Protein AF-A0A521PST1-F1 (afdb_monomer)

Radius of gyration: 23.6 Å; Cα contacts (8 Å, |Δi|>4): 142; chains: 1; bounding box: 39×44×84 Å

pLDDT: mean 87.24, std 13.43, range [45.97, 98.31]

Foldseek 3Di:
DKKKAWWFDCVDVVDRDTDIDIDDCPDVPDDDDPQQAAEAEWDPPDPDTDDVVVRPQHKYWYQDPVRDIDIDHDHTGGPDIDDDDDDDPPPPPPPDDDDDDD

Nearest PDB structures (foldseek):
  8ckb-assembly1_K001  TM=5.714E-01  e=1.982E+00  Bacteroides phage crAss001
  3p1z-assembly2_G  TM=4.759E-01  e=2.541E+00  Aeropyrum pernix
  6z9u-assembly1_A  TM=3.683E-01  e=1.546E+00  Homo sapiens
  8k3g-assembly1_A  TM=5.720E-01  e=4.177E+00  Rasamsonia emersonii CBS 393.64

Secondary structure (DSSP, 8-state):
-EEEEEE--TT-TT----EEEEEETTSTT----TTTT-EEEE-TT-SSPPPGGGGTTSEEEEE-TTS-EEEE--SS-EEEEEE--PPPP--------PPPP-

Sequence (102 aa):
MPRTGLRRYDDNVADPRPRPFRDDVHAPGYAETWVEGAVVLHNPNAVRPLDPELLVGATHEFLQPDGTIMSLLPNNPPYASQTIIWLAEDGSNPSAATPPQE

Solvent-accessible surface area (backbone atoms only — not comparable to full-atom values): 6649 Å² total; per-residue (Å²): 83,52,33,38,39,32,21,42,33,71,88,38,84,95,57,50,62,65,40,79,48,76,47,51,70,73,44,91,88,57,82,83,59,96,34,66,55,38,75,45,79,53,60,89,82,44,93,71,69,81,64,66,81,80,49,72,56,28,30,38,38,35,70,42,97,88,72,48,77,50,73,50,72,43,91,54,42,53,75,43,77,51,71,61,84,82,79,78,80,78,79,78,70,93,78,84,80,85,79,84,91,130

Mean predicted aligned error: 8.41 Å

Structure (mmCIF, N/CA/C/O backbone):
data_AF-A0A521PST1-F1
#
_entry.id   AF-A0A521PST1-F1
#
loop_
_atom_site.group_PDB
_atom_site.id
_atom_site.type_symbol
_atom_site.label_atom_id
_atom_site.label_alt_id
_atom_site.label_comp_id
_atom_site.label_asym_id
_atom_site.label_entity_id
_atom_site.label_seq_id
_atom_site.pdbx_PDB_ins_code
_atom_site.Cartn_x
_atom_site.Cartn_y
_atom_site.Cartn_z
_atom_site.occupancy
_atom_site.B_iso_or_equiv
_atom_site.auth_seq_id
_atom_site.auth_comp_id
_atom_site.auth_asym_id
_atom_site.auth_atom_id
_atom_site.pdbx_PDB_model_num
ATOM 1 N N . MET A 1 1 ? 9.966 4.095 -19.216 1.00 88.94 1 MET A N 1
ATOM 2 C CA . MET A 1 1 ? 9.399 4.979 -18.181 1.00 88.94 1 MET A CA 1
ATOM 3 C C . MET A 1 1 ? 9.774 4.417 -16.828 1.00 88.94 1 MET A C 1
ATOM 5 O O . MET A 1 1 ? 9.314 3.325 -16.519 1.00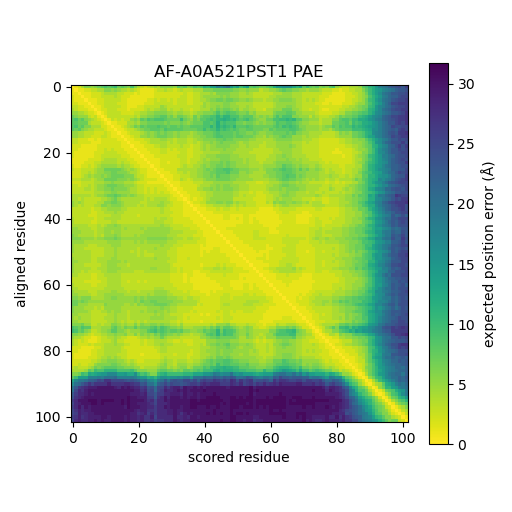 88.94 1 MET A O 1
ATOM 9 N N . PRO A 1 2 ? 10.645 5.090 -16.067 1.00 93.38 2 PRO A N 1
ATOM 10 C CA . PRO A 1 2 ? 10.991 4.636 -14.733 1.00 93.38 2 PRO A CA 1
ATOM 11 C C . PRO A 1 2 ? 9.910 5.022 -13.725 1.00 93.38 2 PRO A C 1
ATOM 13 O O . PRO A 1 2 ? 9.511 6.186 -13.653 1.00 93.38 2 PRO A O 1
ATOM 16 N N . ARG A 1 3 ? 9.497 4.045 -12.924 1.00 94.19 3 ARG A N 1
ATOM 17 C CA . ARG A 1 3 ? 8.809 4.245 -11.652 1.00 94.19 3 ARG A CA 1
ATOM 18 C C . ARG A 1 3 ? 9.834 4.066 -10.545 1.00 94.19 3 ARG A C 1
ATOM 20 O O . ARG A 1 3 ? 10.525 3.055 -10.503 1.00 94.19 3 ARG A O 1
ATOM 27 N N . THR A 1 4 ? 9.969 5.043 -9.665 1.00 95.75 4 THR A N 1
ATOM 28 C CA . THR A 1 4 ? 10.937 5.016 -8.561 1.00 95.75 4 THR A CA 1
ATOM 29 C C . THR A 1 4 ? 10.272 5.385 -7.253 1.00 95.75 4 THR A C 1
ATOM 31 O O . THR A 1 4 ? 9.268 6.095 -7.252 1.00 95.75 4 THR A O 1
ATOM 34 N N . GLY A 1 5 ? 10.835 4.953 -6.132 1.00 95.50 5 GLY A N 1
ATOM 35 C CA . GLY A 1 5 ? 10.318 5.348 -4.829 1.00 95.50 5 GLY A CA 1
ATOM 36 C C . GLY A 1 5 ? 10.896 4.537 -3.685 1.00 95.50 5 GLY A C 1
ATOM 37 O O . GLY A 1 5 ? 12.003 4.016 -3.794 1.00 95.50 5 GLY A O 1
ATOM 38 N N . LEU A 1 6 ? 10.129 4.423 -2.603 1.00 95.00 6 LEU A N 1
ATOM 39 C CA . LEU A 1 6 ? 10.450 3.610 -1.433 1.00 95.00 6 LEU A CA 1
ATOM 40 C C . LEU A 1 6 ? 9.402 2.506 -1.285 1.00 95.00 6 LEU A C 1
ATOM 42 O O . LEU A 1 6 ? 8.209 2.783 -1.388 1.00 95.00 6 LEU A O 1
ATOM 46 N N . ARG A 1 7 ? 9.830 1.275 -1.012 1.00 92.38 7 ARG A N 1
ATOM 47 C CA . ARG A 1 7 ? 8.969 0.149 -0.624 1.00 92.38 7 ARG A CA 1
ATOM 48 C C . ARG A 1 7 ? 9.191 -0.206 0.831 1.00 92.38 7 ARG A C 1
ATOM 50 O O . ARG A 1 7 ? 10.310 -0.086 1.331 1.00 92.38 7 ARG A O 1
ATOM 57 N N . ARG A 1 8 ? 8.125 -0.648 1.492 1.00 89.31 8 ARG A N 1
ATOM 58 C CA . ARG A 1 8 ? 8.228 -1.261 2.814 1.00 89.31 8 ARG A CA 1
ATOM 59 C C . ARG A 1 8 ? 9.075 -2.529 2.736 1.00 89.31 8 ARG A C 1
ATOM 61 O O . ARG A 1 8 ? 9.164 -3.153 1.679 1.00 89.31 8 ARG A O 1
ATOM 68 N N . TYR A 1 9 ? 9.719 -2.846 3.850 1.00 87.19 9 TYR A N 1
ATOM 69 C CA . TYR A 1 9 ? 10.592 -4.009 3.992 1.00 87.19 9 TYR A CA 1
ATOM 70 C C . TYR A 1 9 ? 10.476 -4.562 5.417 1.00 87.19 9 TYR A C 1
ATOM 72 O O . TYR A 1 9 ? 11.459 -4.738 6.133 1.00 87.19 9 TYR A O 1
ATOM 80 N N . ASP A 1 10 ? 9.229 -4.735 5.855 1.00 81.75 10 ASP A N 1
ATOM 81 C CA . ASP A 1 10 ? 8.878 -5.077 7.238 1.00 81.75 10 ASP A CA 1
ATOM 82 C C . ASP A 1 10 ? 9.085 -6.576 7.545 1.00 81.75 10 ASP A C 1
ATOM 84 O O . ASP A 1 10 ? 8.978 -7.003 8.693 1.00 81.75 10 ASP A O 1
ATOM 88 N N . ASP A 1 11 ? 9.414 -7.381 6.529 1.00 81.44 11 ASP A N 1
ATOM 89 C CA . ASP A 1 11 ? 9.746 -8.804 6.651 1.00 81.44 11 ASP A CA 1
ATOM 90 C C . ASP A 1 11 ? 11.088 -9.045 7.369 1.00 81.44 11 ASP A C 1
ATOM 92 O O . ASP A 1 11 ? 11.296 -10.102 7.972 1.00 81.44 11 ASP A O 1
ATOM 96 N N . ASN A 1 12 ? 11.992 -8.059 7.365 1.00 83.62 12 ASN A N 1
ATOM 97 C CA . ASN A 1 12 ? 13.251 -8.108 8.097 1.00 83.62 12 ASN A CA 1
ATOM 98 C C . ASN A 1 12 ? 13.169 -7.341 9.421 1.00 83.62 12 ASN A C 1
ATOM 100 O O . ASN A 1 12 ? 13.472 -6.152 9.495 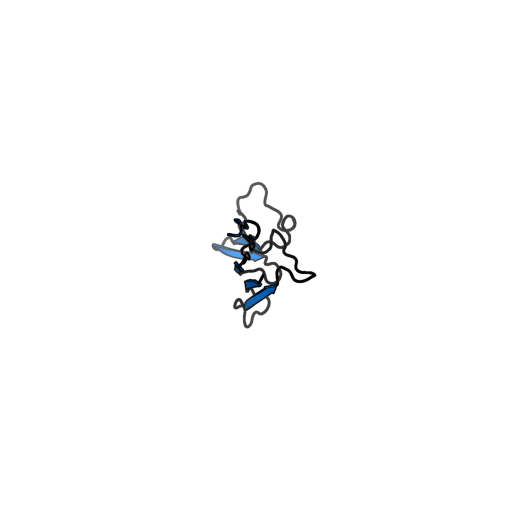1.00 83.62 12 ASN A O 1
ATOM 104 N N . VAL A 1 13 ? 12.877 -8.064 10.503 1.00 84.44 13 VAL A N 1
ATOM 105 C CA . VAL A 1 13 ? 12.787 -7.504 11.864 1.00 84.44 13 VAL A CA 1
ATOM 106 C C . VAL A 1 13 ? 14.073 -6.789 12.311 1.00 84.44 13 VAL A C 1
ATOM 108 O O . VAL A 1 13 ? 14.008 -5.840 13.089 1.00 84.44 13 VAL A O 1
ATOM 111 N N . ALA A 1 14 ? 15.248 -7.207 11.826 1.00 91.81 14 ALA A N 1
ATOM 112 C CA . ALA A 1 14 ? 16.519 -6.573 12.186 1.00 91.81 14 ALA A CA 1
ATOM 113 C C . ALA A 1 14 ? 16.764 -5.247 11.443 1.00 91.81 14 ALA A C 1
ATOM 115 O O . ALA A 1 14 ? 17.538 -4.415 11.916 1.00 91.81 14 ALA A O 1
ATOM 116 N N . ASP A 1 15 ? 16.130 -5.055 10.285 1.00 89.81 15 ASP A N 1
ATOM 117 C CA . ASP A 1 15 ? 16.224 -3.831 9.492 1.00 89.81 15 ASP A CA 1
ATOM 118 C C . ASP A 1 15 ? 14.919 -3.580 8.711 1.00 89.81 15 ASP A C 1
ATOM 120 O O . ASP A 1 15 ? 14.857 -3.878 7.512 1.00 89.81 15 ASP A O 1
ATOM 124 N N . PRO A 1 16 ? 13.889 -3.019 9.374 1.00 87.69 16 PRO A N 1
ATOM 125 C CA . PRO A 1 16 ? 12.574 -2.783 8.776 1.00 87.69 16 PRO A CA 1
ATOM 126 C C . PRO A 1 16 ? 12.520 -1.494 7.941 1.00 87.69 16 PRO A C 1
ATOM 128 O O . PRO A 1 16 ? 11.451 -1.012 7.568 1.00 87.69 16 PRO A O 1
ATOM 131 N N . ARG A 1 17 ? 13.665 -0.842 7.696 1.00 91.81 17 ARG A N 1
ATOM 132 C CA . ARG A 1 17 ? 13.678 0.451 7.008 1.00 91.81 17 ARG A CA 1
ATOM 133 C C . ARG A 1 17 ? 13.219 0.285 5.554 1.00 91.81 17 ARG A C 1
ATOM 135 O O . ARG A 1 17 ? 13.659 -0.651 4.880 1.00 91.81 17 ARG A O 1
ATOM 142 N N . PRO A 1 18 ? 12.412 1.226 5.026 1.00 92.75 18 PRO A N 1
ATOM 143 C CA . PRO A 1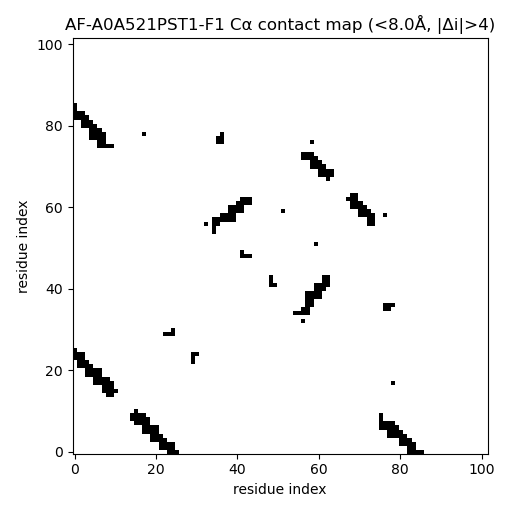 18 ? 12.024 1.211 3.624 1.00 92.75 18 PRO A CA 1
ATOM 144 C C . PRO A 1 18 ? 13.232 1.211 2.685 1.00 92.75 18 PRO A C 1
ATOM 146 O O . PRO A 1 18 ? 14.246 1.862 2.954 1.00 92.75 18 PRO A O 1
ATOM 149 N N . ARG A 1 19 ? 13.104 0.522 1.549 1.00 94.44 19 ARG A N 1
ATOM 150 C CA . ARG A 1 19 ? 14.169 0.395 0.547 1.00 94.44 19 ARG A CA 1
ATOM 151 C C . ARG A 1 19 ? 13.820 1.135 -0.736 1.00 94.44 19 ARG A C 1
ATOM 153 O O . ARG A 1 19 ? 12.658 1.105 -1.148 1.00 94.44 19 ARG A O 1
ATOM 160 N N . PRO A 1 20 ? 14.801 1.774 -1.395 1.00 95.69 20 PRO A N 1
ATOM 161 C CA . PRO A 1 20 ? 14.574 2.345 -2.708 1.00 95.69 20 PRO A CA 1
ATOM 162 C C . PRO A 1 20 ? 14.227 1.243 -3.711 1.00 95.69 20 PRO A C 1
ATOM 164 O O . PRO A 1 20 ? 14.808 0.159 -3.678 1.00 95.69 20 PRO A O 1
ATOM 167 N N . PHE A 1 21 ? 13.307 1.541 -4.622 1.00 93.88 21 PHE A N 1
ATOM 168 C CA . PHE A 1 21 ? 13.006 0.682 -5.761 1.00 93.88 21 PHE A CA 1
ATOM 169 C C . PHE A 1 21 ? 13.010 1.479 -7.062 1.00 93.88 21 PHE A C 1
ATOM 171 O O . PHE A 1 21 ? 12.823 2.703 -7.075 1.00 93.88 21 PHE A O 1
ATOM 178 N N . ARG A 1 22 ? 13.221 0.755 -8.159 1.00 94.56 22 ARG A N 1
ATOM 179 C CA . ARG A 1 22 ? 13.095 1.249 -9.523 1.00 94.56 22 ARG A CA 1
ATOM 180 C C . ARG A 1 22 ? 12.529 0.132 -10.385 1.00 94.56 22 ARG A C 1
ATOM 182 O O . ARG A 1 22 ? 13.181 -0.896 -10.521 1.00 94.56 22 ARG A O 1
ATOM 189 N N . ASP A 1 23 ? 11.394 0.397 -11.012 1.00 93.00 23 ASP A N 1
ATOM 190 C CA . ASP A 1 23 ? 10.795 -0.483 -12.005 1.00 93.00 23 ASP A CA 1
ATOM 191 C C . ASP A 1 23 ? 10.705 0.226 -13.360 1.00 93.00 23 ASP A C 1
ATOM 193 O O . ASP A 1 23 ? 10.482 1.439 -13.439 1.00 93.00 23 ASP A O 1
ATOM 197 N N . ASP A 1 24 ? 10.862 -0.533 -14.442 1.00 93.38 24 ASP A N 1
ATOM 198 C CA . ASP A 1 24 ? 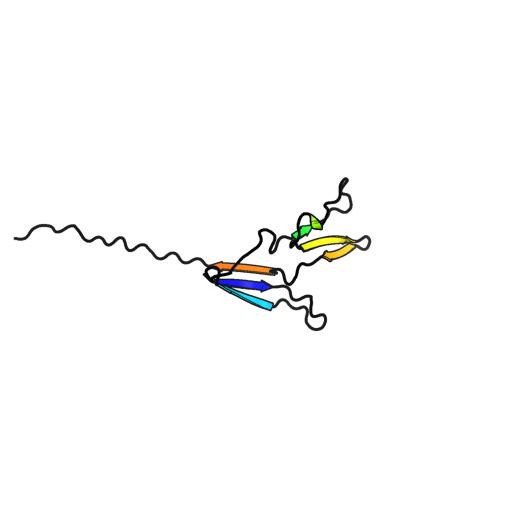10.655 -0.037 -15.799 1.00 93.38 24 ASP A CA 1
ATOM 199 C C . ASP A 1 24 ? 9.225 -0.359 -16.250 1.00 93.38 24 ASP A C 1
ATOM 201 O O . ASP A 1 24 ? 8.914 -1.480 -16.640 1.00 93.38 24 ASP A O 1
ATOM 205 N N . VAL A 1 25 ? 8.358 0.655 -16.259 1.00 92.44 25 VAL A N 1
ATOM 206 C CA . VAL A 1 25 ? 6.904 0.533 -16.505 1.00 92.44 25 VAL A CA 1
ATOM 207 C C . VAL A 1 25 ? 6.559 -0.049 -17.885 1.00 92.44 25 VAL A C 1
ATOM 209 O O . VAL A 1 25 ? 5.470 -0.568 -18.097 1.00 92.44 25 VAL A O 1
ATOM 212 N N . HIS A 1 26 ? 7.479 0.032 -18.850 1.00 90.62 26 HIS A N 1
ATOM 213 C CA . HIS A 1 26 ? 7.292 -0.534 -20.195 1.00 90.62 26 HIS A CA 1
ATOM 214 C C . HIS A 1 26 ? 7.938 -1.905 -20.384 1.00 90.62 26 HIS A C 1
ATOM 216 O O . HIS A 1 26 ? 7.870 -2.454 -21.485 1.00 90.62 26 HIS A O 1
ATOM 222 N N . ALA A 1 27 ? 8.646 -2.419 -19.378 1.00 93.50 27 ALA A N 1
ATOM 223 C CA . ALA A 1 27 ? 9.313 -3.699 -19.514 1.00 93.50 27 ALA A CA 1
ATOM 224 C C . ALA A 1 27 ? 8.269 -4.808 -19.742 1.00 93.50 27 ALA A C 1
ATOM 226 O O . ALA A 1 27 ? 7.212 -4.799 -19.103 1.00 93.50 27 ALA A O 1
ATOM 227 N N . PRO A 1 28 ? 8.545 -5.782 -20.627 1.00 95.31 28 PRO A N 1
ATOM 228 C CA . PRO A 1 28 ? 7.697 -6.957 -20.756 1.00 95.31 28 PRO A CA 1
ATOM 229 C C . PRO A 1 28 ? 7.516 -7.643 -19.396 1.00 95.31 28 PRO A C 1
ATOM 231 O O . PRO A 1 28 ? 8.496 -7.953 -18.722 1.00 95.31 28 PRO A O 1
ATOM 234 N N . GLY A 1 29 ? 6.264 -7.874 -18.997 1.00 91.62 29 GLY A N 1
ATOM 235 C CA . GLY A 1 29 ? 5.930 -8.502 -17.715 1.00 91.62 29 GLY A CA 1
ATOM 236 C C . GLY A 1 29 ? 5.800 -7.542 -16.529 1.00 91.62 29 GLY A C 1
ATOM 237 O O . GLY A 1 29 ? 5.491 -8.001 -15.433 1.00 91.62 29 GLY A O 1
ATOM 238 N N . TYR A 1 30 ? 5.982 -6.232 -16.726 1.00 92.12 30 TYR A N 1
ATOM 239 C CA . TYR A 1 30 ? 5.622 -5.251 -15.707 1.00 92.12 30 TYR A CA 1
ATOM 240 C C . TYR A 1 30 ? 4.107 -5.252 -15.460 1.00 92.12 30 TYR A C 1
ATOM 242 O O . TYR A 1 30 ? 3.319 -5.182 -16.405 1.00 92.12 30 TYR A O 1
ATOM 250 N N . ALA A 1 31 ? 3.701 -5.314 -14.193 1.00 90.56 31 ALA A N 1
ATOM 251 C CA . ALA A 1 31 ? 2.308 -5.238 -13.779 1.00 90.56 31 ALA A CA 1
ATOM 252 C C . ALA A 1 31 ? 2.198 -4.539 -12.421 1.00 90.56 31 ALA A C 1
ATOM 254 O O . ALA A 1 31 ? 3.032 -4.749 -11.543 1.00 90.56 31 ALA A O 1
ATOM 255 N N . GLU A 1 32 ? 1.139 -3.750 -12.259 1.00 89.06 32 GLU A N 1
ATOM 256 C CA . GLU A 1 32 ? 0.739 -3.138 -10.992 1.00 89.06 32 GLU A CA 1
ATOM 257 C C . GLU A 1 32 ? -0.697 -3.548 -10.689 1.00 89.06 32 GLU A C 1
ATOM 259 O O . GLU A 1 32 ? -1.526 -3.678 -11.597 1.00 89.06 32 GLU A O 1
ATOM 264 N N . THR A 1 33 ? -1.011 -3.726 -9.410 1.00 89.38 33 THR A N 1
ATOM 265 C CA . THR A 1 33 ? -2.408 -3.895 -8.993 1.00 89.38 33 THR A CA 1
ATOM 266 C C . THR A 1 33 ? -2.997 -2.547 -8.598 1.00 89.38 33 THR A C 1
ATOM 268 O O . THR A 1 33 ? -2.299 -1.686 -8.075 1.00 89.38 33 THR A O 1
ATOM 271 N N . TRP A 1 34 ? -4.305 -2.365 -8.781 1.00 88.06 34 TRP A N 1
ATOM 272 C CA . TRP A 1 34 ? -4.995 -1.133 -8.367 1.00 88.06 34 TRP A CA 1
ATOM 273 C C . TRP A 1 34 ? -4.907 -0.848 -6.865 1.00 88.06 34 TRP A C 1
ATOM 275 O O . TRP A 1 34 ? -5.063 0.292 -6.439 1.00 88.06 34 TRP A O 1
ATOM 285 N N . VAL A 1 35 ? -4.679 -1.890 -6.068 1.00 90.44 35 VAL A N 1
ATOM 286 C CA . VAL A 1 35 ? -4.555 -1.807 -4.611 1.00 90.44 35 VAL A CA 1
ATOM 287 C C . VAL A 1 35 ? -3.105 -1.658 -4.152 1.00 90.44 35 VAL A C 1
ATOM 289 O O . VAL A 1 35 ? -2.860 -1.512 -2.956 1.00 90.44 35 VAL A O 1
ATOM 292 N N . GLU A 1 36 ? -2.138 -1.665 -5.074 1.00 87.12 36 GLU A N 1
ATOM 293 C CA . GLU A 1 36 ? -0.720 -1.525 -4.758 1.00 87.12 36 GLU A CA 1
ATOM 294 C C . GLU A 1 36 ? -0.442 -0.121 -4.195 1.00 87.12 36 GLU A C 1
ATOM 296 O O . GLU A 1 36 ? -0.341 0.863 -4.925 1.00 87.12 36 GLU A O 1
ATOM 301 N N . GLY A 1 37 ? -0.337 -0.032 -2.866 1.00 86.75 37 GLY A N 1
ATOM 302 C CA . GLY A 1 37 ? -0.187 1.231 -2.133 1.00 86.75 37 GLY A CA 1
ATOM 303 C C . GLY A 1 37 ? -1.488 1.793 -1.550 1.00 86.75 37 GLY A C 1
ATOM 304 O O . GLY A 1 37 ? -1.457 2.834 -0.896 1.00 86.75 37 GLY A O 1
ATOM 305 N N . ALA A 1 38 ? -2.624 1.114 -1.734 1.00 92.00 38 ALA A N 1
ATOM 306 C CA . ALA A 1 38 ? -3.863 1.465 -1.051 1.00 92.00 38 ALA A CA 1
ATOM 307 C C . ALA A 1 38 ? -3.770 1.137 0.448 1.00 92.00 38 ALA A C 1
ATOM 309 O O . ALA A 1 38 ? -3.264 0.080 0.838 1.00 92.00 38 ALA A O 1
ATOM 310 N N . VAL A 1 39 ? -4.303 2.035 1.280 1.00 93.38 39 VAL A N 1
ATOM 311 C CA . VAL A 1 39 ? -4.416 1.851 2.732 1.00 93.38 39 VAL A CA 1
ATOM 312 C C . VAL A 1 39 ? -5.886 1.939 3.129 1.00 93.38 39 VAL A C 1
ATOM 314 O O . VAL A 1 39 ? -6.554 2.938 2.865 1.00 93.38 39 VAL A O 1
ATOM 317 N N . VAL A 1 40 ? -6.393 0.884 3.761 1.00 96.25 40 VAL A N 1
ATOM 318 C CA . VAL A 1 40 ? -7.761 0.776 4.266 1.00 96.25 40 VAL A CA 1
ATOM 319 C C . VAL A 1 40 ? -7.738 0.970 5.775 1.00 96.25 40 VAL A C 1
ATOM 321 O O . VAL A 1 40 ? -7.249 0.114 6.511 1.00 96.25 40 VAL A O 1
ATOM 324 N N . LEU A 1 41 ? -8.304 2.082 6.236 1.00 97.38 41 LEU A N 1
ATOM 325 C CA . LEU A 1 41 ? -8.478 2.362 7.659 1.00 97.38 41 LEU A CA 1
ATOM 326 C C . LEU A 1 41 ? -9.814 1.775 8.123 1.00 97.38 41 LEU A C 1
ATOM 328 O O . LEU A 1 41 ? -10.881 2.267 7.745 1.00 97.38 41 LEU A O 1
ATOM 332 N N . HIS A 1 42 ? -9.773 0.711 8.924 1.00 97.88 42 HIS A N 1
ATOM 333 C CA . HIS A 1 42 ? -10.983 0.052 9.413 1.00 97.88 42 HIS A CA 1
ATOM 334 C C . HIS A 1 42 ? -11.611 0.833 10.565 1.00 97.88 42 HIS A C 1
ATOM 336 O O . HIS A 1 42 ? -10.963 1.134 11.565 1.00 97.88 42 HIS A O 1
ATOM 342 N N . ASN A 1 43 ? -12.909 1.120 10.452 1.00 96.62 43 ASN A N 1
ATOM 343 C CA . ASN A 1 43 ? -13.686 1.676 11.554 1.00 96.62 43 ASN A CA 1
ATOM 344 C C . ASN A 1 43 ? -14.069 0.548 12.535 1.00 96.62 43 ASN A C 1
ATOM 346 O O . ASN A 1 43 ? -14.878 -0.306 12.159 1.00 96.62 43 ASN A O 1
ATOM 350 N N . PRO A 1 44 ? -13.587 0.554 13.793 1.00 96.06 44 PRO A N 1
ATOM 351 C CA . PRO A 1 44 ? -13.925 -0.486 14.769 1.00 96.06 44 PRO A CA 1
ATOM 352 C C . PRO A 1 44 ? -15.416 -0.498 15.147 1.00 96.06 44 PRO A C 1
ATOM 354 O O . PRO A 1 44 ? -15.924 -1.510 15.615 1.00 96.06 44 PRO A O 1
ATOM 357 N N . ASN A 1 45 ? -16.135 0.603 14.904 1.00 96.12 45 ASN A N 1
ATOM 358 C CA . ASN A 1 45 ? -17.569 0.734 15.166 1.00 96.12 45 ASN A CA 1
ATOM 359 C C . ASN A 1 45 ? -18.433 0.476 13.918 1.00 96.12 45 ASN A C 1
ATOM 361 O O . ASN A 1 45 ? -19.608 0.850 13.888 1.00 96.12 45 ASN A O 1
ATOM 365 N N . ALA A 1 46 ? -17.866 -0.094 12.850 1.00 97.38 46 ALA A N 1
ATOM 366 C CA . ALA A 1 46 ? -18.628 -0.407 11.650 1.00 97.38 46 ALA A CA 1
ATOM 367 C C . ALA A 1 46 ? -19.741 -1.419 11.965 1.00 97.38 46 ALA A C 1
ATOM 369 O O . ALA A 1 46 ? -19.480 -2.523 12.432 1.00 97.38 46 ALA A O 1
ATOM 370 N N . VAL A 1 47 ? -20.989 -1.070 11.631 1.00 98.31 47 VAL A N 1
ATOM 371 C CA . VAL A 1 47 ? -22.143 -1.984 11.766 1.00 98.31 47 VAL A CA 1
ATOM 372 C C . VAL A 1 47 ? -21.932 -3.267 10.951 1.00 98.31 47 VAL A C 1
ATOM 374 O O . VAL A 1 47 ? -22.394 -4.339 11.333 1.00 98.31 47 VAL A O 1
ATOM 377 N N . ARG A 1 48 ? -21.234 -3.154 9.815 1.00 97.56 48 ARG A N 1
ATOM 378 C CA . ARG A 1 48 ? -20.802 -4.267 8.965 1.00 97.56 48 ARG A CA 1
ATOM 379 C C . ARG A 1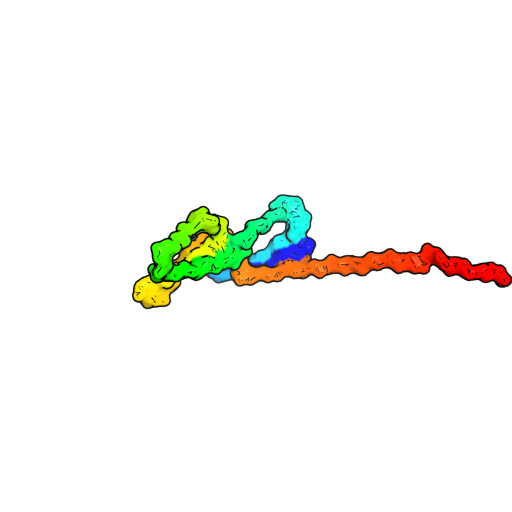 48 ? -19.309 -4.087 8.677 1.00 97.56 48 ARG A C 1
ATOM 381 O O . ARG A 1 48 ? -18.981 -3.255 7.830 1.00 97.56 48 ARG A O 1
ATOM 388 N N . PRO A 1 49 ? -18.422 -4.787 9.400 1.00 97.25 49 PRO A N 1
ATOM 389 C CA . PRO A 1 49 ? -16.987 -4.717 9.153 1.00 97.25 49 PRO A CA 1
ATOM 390 C C . PRO A 1 49 ? -16.651 -5.146 7.721 1.00 97.25 49 PRO A C 1
ATOM 392 O O . PRO A 1 49 ? -17.259 -6.079 7.194 1.00 97.25 49 PRO A O 1
ATOM 395 N N . LEU A 1 50 ? -15.699 -4.454 7.094 1.00 96.31 50 LEU A N 1
ATOM 396 C CA . LEU A 1 50 ? -15.176 -4.848 5.792 1.00 96.31 50 LEU A CA 1
ATOM 397 C C . LEU A 1 50 ? -14.247 -6.048 5.984 1.00 96.31 50 LEU A C 1
ATOM 399 O O . LEU A 1 50 ? -13.278 -5.956 6.734 1.00 96.31 50 LEU A O 1
ATOM 403 N N . ASP A 1 51 ? -14.531 -7.151 5.300 1.00 96.38 51 ASP A N 1
ATOM 404 C CA . ASP A 1 51 ? -13.625 -8.297 5.255 1.00 96.38 51 ASP A CA 1
ATOM 405 C C . ASP A 1 51 ? -12.355 -7.918 4.463 1.00 96.38 51 ASP A C 1
ATOM 407 O O . ASP A 1 51 ? -12.475 -7.521 3.297 1.00 96.38 51 ASP A O 1
ATOM 411 N N . PRO A 1 52 ? -11.149 -7.993 5.062 1.00 95.38 52 PRO A N 1
ATOM 412 C CA . PRO A 1 52 ? -9.896 -7.685 4.373 1.00 95.38 52 PRO A CA 1
ATOM 413 C C . PRO A 1 52 ? -9.666 -8.508 3.100 1.00 95.38 52 PRO A C 1
ATOM 415 O O . PRO A 1 52 ? -9.098 -7.994 2.138 1.00 95.38 52 PRO A O 1
ATOM 418 N N . GLU A 1 53 ? -10.174 -9.742 3.035 1.00 94.62 53 GLU A N 1
ATOM 419 C CA . GLU A 1 53 ? -10.022 -10.613 1.860 1.00 94.62 53 GLU A CA 1
ATOM 420 C C . GLU A 1 53 ? -10.801 -10.109 0.629 1.00 94.62 53 GLU A C 1
ATOM 422 O O . GLU A 1 53 ? -10.593 -10.586 -0.485 1.00 94.62 53 GLU A O 1
ATOM 427 N N . LEU A 1 54 ? -11.673 -9.104 0.777 1.00 94.62 54 LEU A N 1
ATOM 428 C CA . LEU A 1 54 ? -12.332 -8.451 -0.361 1.00 94.62 54 LEU A CA 1
ATOM 429 C C . LEU A 1 54 ? -11.421 -7.455 -1.097 1.00 94.62 54 LEU A C 1
ATOM 431 O O . LEU A 1 54 ? -11.727 -7.081 -2.228 1.00 94.62 54 LEU A O 1
ATOM 435 N N . LEU A 1 55 ? -10.317 -7.021 -0.477 1.00 93.69 55 LEU A N 1
ATOM 436 C CA . LEU A 1 55 ? -9.327 -6.105 -1.055 1.00 93.69 55 LEU A CA 1
ATOM 437 C C . LEU A 1 55 ? -7.905 -6.663 -0.897 1.00 93.69 55 LEU A C 1
ATOM 439 O O . LEU A 1 55 ? -6.992 -5.969 -0.445 1.00 93.69 55 LEU A O 1
ATOM 443 N N . VAL A 1 56 ? -7.714 -7.921 -1.306 1.00 91.44 56 VAL A N 1
ATOM 444 C CA . VAL A 1 56 ? -6.409 -8.601 -1.278 1.00 91.44 56 VAL A CA 1
ATOM 445 C C . VAL A 1 56 ? -5.329 -7.730 -1.917 1.00 91.44 56 VAL A C 1
ATOM 447 O O . VAL A 1 56 ? -5.451 -7.337 -3.073 1.00 91.44 56 VAL A O 1
ATOM 450 N N . GLY A 1 57 ? -4.251 -7.472 -1.176 1.00 90.75 57 GLY A N 1
ATOM 451 C CA . GLY A 1 57 ? -3.117 -6.669 -1.639 1.00 90.75 57 GLY A CA 1
ATOM 452 C C . GLY A 1 57 ? -3.128 -5.216 -1.158 1.00 90.75 57 GLY A C 1
ATOM 453 O O . GLY A 1 57 ? -2.106 -4.547 -1.294 1.00 90.75 57 GLY A O 1
ATOM 454 N N . ALA A 1 58 ? -4.220 -4.734 -0.558 1.00 94.06 58 ALA A N 1
ATOM 455 C CA . ALA A 1 58 ? -4.217 -3.469 0.170 1.00 94.06 58 ALA A CA 1
ATOM 456 C C . ALA A 1 58 ? -3.551 -3.629 1.548 1.00 94.06 58 ALA A C 1
ATOM 458 O O . ALA A 1 58 ? -3.570 -4.699 2.156 1.00 94.06 58 ALA A O 1
ATOM 459 N N . THR A 1 59 ? -2.985 -2.541 2.071 1.00 93.69 59 THR A N 1
ATOM 460 C CA . THR A 1 59 ? -2.641 -2.469 3.497 1.00 93.69 59 THR A CA 1
ATOM 461 C C . THR A 1 59 ? -3.913 -2.214 4.294 1.00 93.69 59 THR A C 1
ATOM 463 O O . THR A 1 59 ? -4.650 -1.281 3.982 1.00 93.69 59 THR A O 1
ATOM 466 N N . HIS A 1 60 ? -4.166 -2.998 5.338 1.00 96.38 60 HIS A N 1
ATOM 467 C CA . HIS A 1 60 ? -5.308 -2.794 6.229 1.00 96.38 60 HIS A CA 1
ATOM 468 C C . HIS A 1 60 ? -4.834 -2.381 7.617 1.00 96.38 60 HIS A C 1
ATOM 470 O O . HIS A 1 60 ? -4.011 -3.069 8.212 1.00 96.38 60 HIS A O 1
ATOM 476 N N . GLU A 1 61 ? -5.375 -1.293 8.153 1.00 97.06 61 GLU A N 1
ATOM 477 C CA . GLU A 1 61 ? -5.024 -0.777 9.476 1.00 97.06 61 GLU A CA 1
ATOM 478 C C . GLU A 1 61 ? -6.227 -0.822 10.415 1.00 97.06 61 GLU A C 1
ATOM 480 O O . GLU A 1 61 ? -7.338 -0.425 10.053 1.00 97.06 61 GLU A O 1
ATOM 485 N N . PHE A 1 62 ? -5.993 -1.301 11.635 1.00 97.88 62 PHE A N 1
ATOM 486 C CA . PHE A 1 62 ? -7.014 -1.510 12.654 1.00 97.88 62 PHE A CA 1
ATOM 487 C C . PHE A 1 62 ? -6.627 -0.789 13.940 1.00 97.88 62 PHE A C 1
ATOM 489 O O . PHE A 1 62 ? -5.599 -1.110 14.546 1.00 97.88 62 PHE A O 1
ATOM 496 N N . LEU A 1 63 ? -7.485 0.128 14.389 1.00 97.56 63 LEU A N 1
ATOM 497 C CA . LEU A 1 63 ? -7.353 0.756 15.700 1.00 97.56 63 LEU A CA 1
ATOM 498 C C . LEU A 1 63 ? -7.639 -0.263 16.807 1.00 97.56 63 LEU A C 1
ATOM 500 O O . LEU A 1 63 ? -8.729 -0.834 16.869 1.00 97.56 63 LEU A O 1
ATOM 504 N N . GLN A 1 64 ? -6.657 -0.474 17.675 1.00 96.81 64 GLN A N 1
ATOM 505 C CA . GLN A 1 64 ? -6.738 -1.379 18.815 1.00 96.81 64 GLN A CA 1
ATOM 506 C C . GLN A 1 64 ? -7.321 -0.674 20.054 1.00 96.81 64 GLN A C 1
ATOM 508 O O . GLN A 1 64 ? -7.281 0.557 20.143 1.00 96.81 64 GLN A O 1
ATOM 513 N N . PRO A 1 65 ? -7.841 -1.425 21.046 1.00 95.44 65 PRO A N 1
ATOM 514 C CA . PRO A 1 65 ? -8.418 -0.848 22.266 1.00 95.44 65 PRO A CA 1
ATOM 515 C C . PRO A 1 65 ? -7.456 0.016 23.093 1.00 95.44 65 PRO A C 1
ATOM 517 O O . PRO A 1 65 ? -7.902 0.891 23.829 1.00 95.44 65 PRO A O 1
ATOM 520 N N . ASP A 1 66 ? -6.149 -0.222 22.983 1.00 96.88 66 ASP A N 1
ATOM 521 C CA . ASP A 1 66 ? -5.097 0.545 23.660 1.00 96.88 66 ASP A CA 1
ATOM 522 C C . ASP A 1 66 ? -4.658 1.802 22.882 1.00 96.88 66 ASP A C 1
ATOM 524 O O . ASP A 1 66 ? -3.758 2.521 23.315 1.00 96.88 66 AS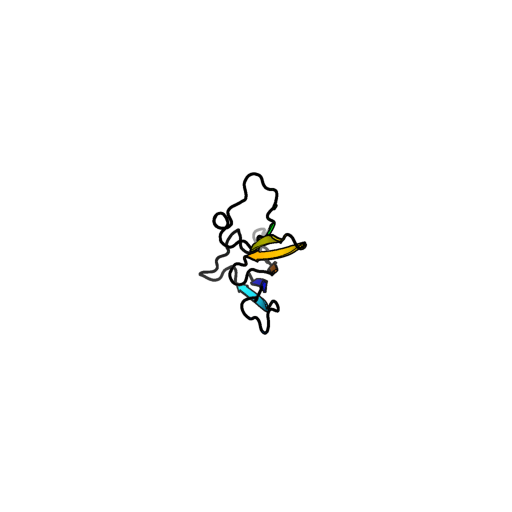P A O 1
ATOM 528 N N . GLY A 1 67 ? -5.298 2.083 21.741 1.00 95.25 67 GLY A N 1
ATOM 529 C CA . GLY A 1 67 ? -4.981 3.207 20.863 1.00 95.25 67 GLY A CA 1
ATOM 530 C C . GLY A 1 67 ? -3.854 2.934 19.865 1.00 95.25 67 GLY A C 1
ATOM 531 O O . GLY A 1 67 ? -3.516 3.828 19.089 1.00 95.25 67 GLY A O 1
ATOM 532 N N . THR A 1 68 ? -3.275 1.730 19.850 1.00 97.00 68 THR A N 1
ATOM 533 C CA . THR A 1 68 ? -2.269 1.343 18.852 1.00 97.00 68 THR A CA 1
ATOM 534 C C . THR A 1 68 ? -2.912 0.958 17.517 1.00 97.00 68 THR A C 1
ATOM 536 O O . THR A 1 68 ? -4.122 0.743 17.422 1.00 97.00 68 THR A O 1
ATOM 539 N N . ILE A 1 69 ? -2.100 0.883 16.459 1.00 95.94 69 ILE A N 1
ATOM 540 C CA . ILE A 1 69 ? -2.526 0.409 15.139 1.00 95.94 69 ILE A CA 1
ATOM 541 C C . ILE A 1 69 ? -1.902 -0.958 14.877 1.00 95.94 69 ILE A C 1
ATOM 543 O O . ILE A 1 69 ? -0.684 -1.115 14.935 1.00 95.94 69 ILE A O 1
ATOM 547 N N . MET A 1 70 ? -2.744 -1.933 14.543 1.00 95.06 70 MET A N 1
ATOM 548 C CA . MET A 1 70 ? -2.316 -3.195 13.948 1.00 95.06 70 MET A CA 1
ATOM 549 C C . MET A 1 70 ? -2.462 -3.087 12.430 1.00 95.06 70 MET A C 1
ATOM 551 O O . MET A 1 70 ? -3.540 -2.739 11.946 1.00 95.06 70 MET A O 1
ATOM 555 N N . SER A 1 71 ? -1.410 -3.416 11.683 1.00 92.44 71 SER A N 1
ATOM 556 C CA . SER A 1 71 ? -1.428 -3.413 10.217 1.00 92.44 71 SER A CA 1
ATOM 557 C C . SER A 1 71 ? -1.353 -4.836 9.667 1.00 92.44 71 SER A C 1
ATOM 559 O O . SER A 1 71 ? -0.470 -5.603 10.045 1.00 92.44 71 SER A O 1
ATOM 561 N N . LEU A 1 72 ? -2.244 -5.174 8.736 1.00 92.62 72 LEU A N 1
ATOM 562 C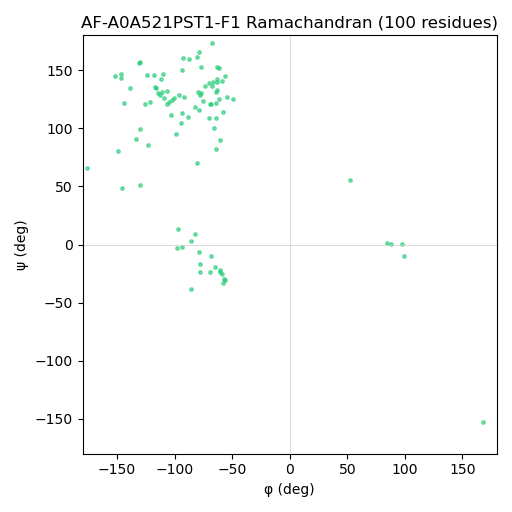 CA . LEU A 1 72 ? -2.066 -6.303 7.826 1.00 92.62 72 LEU A CA 1
ATOM 563 C C . LEU A 1 72 ? -1.423 -5.760 6.554 1.00 92.62 72 LEU A C 1
ATOM 565 O O . LEU A 1 72 ? -2.019 -4.943 5.847 1.00 92.62 72 LEU A O 1
ATOM 569 N N . LEU A 1 73 ? -0.185 -6.175 6.308 1.00 88.62 73 LEU A N 1
ATOM 570 C CA . LEU A 1 73 ? 0.634 -5.661 5.221 1.00 88.62 73 LEU A CA 1
ATOM 571 C C . LEU A 1 73 ? 0.744 -6.713 4.109 1.00 88.62 73 LEU A C 1
ATOM 573 O O . LEU A 1 73 ? 1.051 -7.871 4.401 1.00 88.62 73 LEU A O 1
ATOM 577 N N . PRO A 1 74 ? 0.532 -6.335 2.838 1.00 84.75 74 PRO A N 1
ATOM 578 C CA . PRO A 1 74 ? 0.907 -7.176 1.707 1.00 84.75 74 PRO A CA 1
ATOM 579 C C . PRO A 1 74 ? 2.441 -7.282 1.624 1.00 84.75 74 PRO A C 1
ATOM 581 O O . PRO A 1 74 ? 3.170 -6.599 2.344 1.00 84.75 74 PRO A O 1
ATOM 584 N N . ASN A 1 75 ? 2.963 -8.124 0.731 1.00 79.62 75 ASN A N 1
ATOM 585 C CA . ASN A 1 75 ? 4.411 -8.263 0.581 1.00 79.62 75 ASN A CA 1
ATOM 586 C C . ASN A 1 75 ? 5.024 -6.993 -0.049 1.00 79.62 75 ASN A C 1
ATOM 588 O O . ASN A 1 75 ? 4.836 -6.736 -1.237 1.00 79.62 75 ASN A O 1
ATOM 592 N N . ASN A 1 76 ? 5.757 -6.216 0.754 1.00 83.50 76 ASN A N 1
ATOM 593 C CA . ASN A 1 76 ? 6.543 -5.039 0.359 1.00 83.50 76 ASN A CA 1
ATOM 594 C C . ASN A 1 76 ? 5.791 -3.960 -0.459 1.00 83.50 76 ASN A C 1
ATOM 596 O O . ASN A 1 76 ? 6.258 -3.574 -1.539 1.00 83.50 76 ASN A O 1
ATOM 600 N N . PRO A 1 77 ? 4.656 -3.417 0.031 1.00 88.00 77 PRO A N 1
ATOM 601 C CA . PRO A 1 77 ? 3.930 -2.363 -0.673 1.00 88.00 77 PRO A CA 1
ATOM 602 C C . PRO A 1 77 ? 4.776 -1.087 -0.815 1.00 88.00 77 PRO A C 1
ATOM 604 O O . PRO A 1 77 ? 5.637 -0.802 0.031 1.00 88.00 77 PRO A O 1
ATOM 607 N N . PRO A 1 78 ? 4.531 -0.269 -1.855 1.00 91.38 78 PRO A N 1
ATOM 608 C CA . PRO A 1 78 ? 5.163 1.035 -1.978 1.00 91.38 78 PRO A CA 1
ATOM 609 C C . PRO A 1 78 ? 4.745 1.945 -0.816 1.00 91.38 78 PRO A C 1
ATOM 611 O O . PRO A 1 78 ? 3.571 2.062 -0.481 1.00 91.38 78 PRO A O 1
ATOM 614 N N . TYR A 1 79 ? 5.728 2.607 -0.215 1.00 89.56 79 TYR A N 1
ATOM 615 C CA . TYR A 1 79 ? 5.542 3.675 0.766 1.00 89.56 79 TYR A CA 1
ATOM 616 C C . TYR A 1 79 ? 5.368 5.032 0.071 1.00 89.56 79 TYR A C 1
ATOM 618 O O . TYR A 1 79 ? 4.570 5.867 0.482 1.00 89.56 79 TYR A O 1
ATOM 626 N N . ALA A 1 80 ? 6.120 5.240 -1.010 1.00 91.12 80 ALA A N 1
ATOM 627 C CA . ALA A 1 80 ? 6.003 6.375 -1.914 1.00 91.12 80 ALA A CA 1
ATOM 628 C C . ALA A 1 80 ? 6.464 5.939 -3.303 1.00 91.12 80 ALA A C 1
ATOM 630 O O . ALA A 1 80 ? 7.396 5.142 -3.421 1.00 91.12 80 ALA A O 1
ATOM 631 N N . SER A 1 81 ? 5.845 6.468 -4.354 1.00 93.38 81 SER A N 1
ATOM 632 C CA . SER A 1 81 ? 6.221 6.168 -5.731 1.00 93.38 81 SER A CA 1
ATOM 633 C C . SER A 1 81 ? 5.998 7.374 -6.635 1.00 93.38 81 SER A C 1
ATOM 635 O O . SER A 1 81 ? 5.068 8.151 -6.432 1.00 93.38 81 SER A O 1
ATOM 637 N N . GLN A 1 82 ? 6.858 7.515 -7.636 1.00 94.31 82 GLN A N 1
ATOM 638 C CA . GLN A 1 82 ? 6.752 8.505 -8.691 1.00 94.31 82 GLN A CA 1
ATOM 639 C C . GLN A 1 82 ? 7.115 7.861 -10.027 1.00 94.31 82 GLN A C 1
ATOM 641 O O . GLN A 1 82 ? 8.142 7.191 -10.139 1.00 94.31 82 GLN A O 1
ATOM 646 N N . THR A 1 83 ? 6.306 8.134 -11.048 1.00 93.62 83 THR A N 1
ATOM 647 C CA . THR A 1 83 ? 6.613 7.822 -12.446 1.00 93.62 83 THR A CA 1
ATOM 648 C C . THR A 1 83 ? 6.768 9.127 -13.210 1.00 93.62 83 THR A C 1
ATOM 650 O O . THR A 1 83 ? 5.913 10.006 -13.115 1.00 93.62 83 THR A O 1
ATOM 653 N N . ILE A 1 84 ? 7.853 9.260 -13.973 1.00 90.69 84 ILE A N 1
ATOM 654 C CA . ILE A 1 84 ? 8.074 10.411 -14.857 1.00 90.69 84 ILE A CA 1
ATOM 655 C C . ILE A 1 84 ? 7.872 9.951 -16.300 1.00 90.69 84 ILE A C 1
ATOM 657 O O . ILE A 1 84 ? 8.559 9.042 -16.777 1.00 90.69 84 ILE A O 1
ATOM 661 N N . ILE A 1 85 ? 6.919 10.587 -16.982 1.00 88.00 85 ILE A N 1
ATOM 662 C CA . ILE A 1 85 ? 6.602 10.342 -18.390 1.00 88.00 85 ILE A CA 1
ATOM 663 C C . ILE A 1 85 ? 7.167 11.499 -19.208 1.00 88.00 85 ILE A C 1
ATOM 665 O O . ILE A 1 85 ? 6.827 12.656 -18.971 1.00 88.00 85 ILE A O 1
ATOM 669 N N . TRP A 1 86 ? 8.024 11.173 -20.172 1.00 84.31 86 TRP A N 1
ATOM 670 C CA . TRP A 1 86 ? 8.548 12.125 -21.144 1.00 84.31 86 TRP A CA 1
ATOM 671 C C . TRP A 1 86 ? 7.807 11.922 -22.459 1.00 84.31 86 TRP A C 1
ATOM 673 O O . TRP A 1 86 ? 7.790 10.809 -22.985 1.00 84.31 86 TRP A O 1
ATOM 683 N N . LEU A 1 87 ? 7.195 12.983 -22.977 1.00 84.56 87 LEU A N 1
ATOM 684 C CA . LEU A 1 87 ? 6.645 12.998 -24.326 1.00 84.56 87 LEU A CA 1
ATOM 685 C C . LEU A 1 87 ? 7.734 13.535 -25.252 1.00 84.56 87 LEU A C 1
ATOM 687 O O . LEU A 1 87 ? 8.305 14.591 -24.980 1.00 84.56 87 LEU A O 1
ATOM 691 N N . ALA A 1 88 ? 8.047 12.801 -26.317 1.00 81.88 88 ALA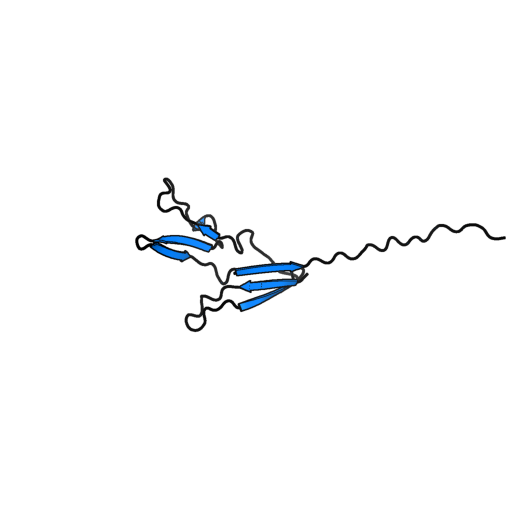 A N 1
ATOM 692 C CA . ALA A 1 88 ? 8.788 13.399 -27.416 1.00 81.88 88 ALA A CA 1
ATOM 693 C C . ALA A 1 88 ? 7.874 14.442 -28.072 1.00 81.88 88 ALA A C 1
ATOM 695 O O . ALA A 1 88 ? 6.688 14.173 -28.262 1.00 81.88 88 ALA A O 1
ATOM 696 N N . GLU A 1 89 ? 8.398 15.622 -28.400 1.00 80.81 89 GLU A N 1
ATOM 697 C CA . GLU A 1 89 ? 7.682 16.493 -29.326 1.00 80.81 89 GLU A CA 1
ATOM 698 C C . GLU A 1 89 ? 7.620 15.767 -30.670 1.00 80.81 89 GLU A C 1
ATOM 700 O O . GLU A 1 89 ? 8.658 15.399 -31.230 1.00 80.81 89 GLU A O 1
ATOM 705 N N . ASP A 1 90 ? 6.406 15.529 -31.170 1.00 71.75 90 ASP A N 1
ATOM 706 C CA . ASP A 1 90 ? 6.236 15.104 -32.551 1.00 71.75 90 ASP A CA 1
ATOM 707 C C . ASP A 1 90 ? 6.865 16.193 -33.411 1.00 71.75 90 ASP A C 1
ATOM 709 O O . ASP A 1 90 ? 6.408 17.337 -33.435 1.00 71.75 90 ASP A O 1
ATOM 713 N N . GLY A 1 91 ? 7.948 15.840 -34.099 1.00 62.25 91 GLY A N 1
ATOM 714 C CA . GLY A 1 91 ? 8.533 16.679 -35.125 1.00 62.25 91 GLY A CA 1
ATOM 715 C C . GLY A 1 91 ? 7.523 16.832 -36.253 1.00 62.25 91 GLY A C 1
ATOM 716 O O . GLY A 1 91 ? 7.607 16.129 -37.259 1.00 62.25 91 GLY A O 1
ATOM 717 N N . SER A 1 92 ? 6.570 17.753 -36.107 1.00 56.19 92 SER A N 1
ATOM 718 C CA . SER A 1 92 ? 5.855 18.332 -37.230 1.00 56.19 92 SER A CA 1
ATOM 719 C C . SER A 1 92 ? 6.913 19.012 -38.084 1.00 56.19 92 SER A C 1
ATOM 721 O O . SER A 1 92 ? 7.285 20.154 -37.840 1.00 56.19 92 SER A O 1
ATOM 723 N N . ASN A 1 93 ? 7.469 18.258 -39.025 1.00 53.53 93 ASN A N 1
ATOM 724 C CA . ASN A 1 93 ? 8.383 18.732 -40.041 1.00 53.53 93 ASN A CA 1
ATOM 725 C C . ASN A 1 93 ? 7.609 19.731 -40.917 1.00 53.53 93 ASN A C 1
ATOM 727 O O . ASN A 1 93 ? 6.728 19.295 -41.664 1.00 53.53 93 ASN A O 1
ATOM 731 N 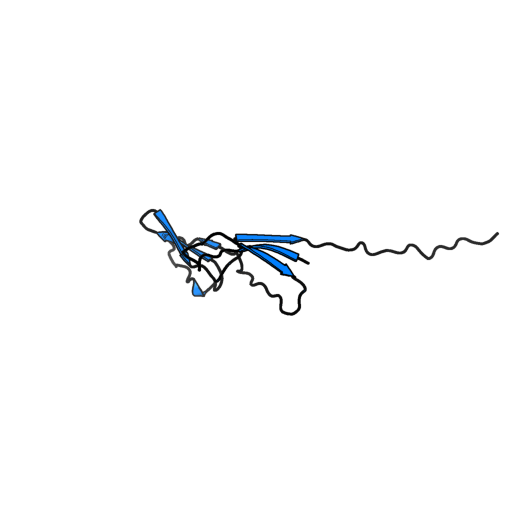N . PRO A 1 94 ? 7.875 21.050 -40.873 1.00 50.62 94 PRO A N 1
ATOM 732 C CA . PRO A 1 94 ? 7.282 21.965 -41.829 1.00 50.62 94 PRO A CA 1
ATOM 733 C C . PRO A 1 94 ? 8.101 21.881 -43.123 1.00 50.62 94 PRO A C 1
ATOM 735 O O . PRO A 1 94 ? 8.839 22.796 -43.472 1.00 50.62 94 PRO A O 1
ATOM 738 N N . SER A 1 95 ? 8.012 20.759 -43.839 1.00 55.47 95 SER A N 1
ATOM 739 C CA . SER A 1 95 ? 8.589 20.627 -45.177 1.00 55.47 95 SER A CA 1
ATOM 740 C C . SER A 1 95 ? 7.506 20.233 -46.170 1.00 55.47 95 SER A C 1
ATOM 742 O O . SER A 1 95 ? 7.275 19.056 -46.422 1.00 55.47 95 SER A O 1
ATOM 744 N N . ALA A 1 96 ? 6.817 21.253 -46.687 1.00 53.34 96 ALA A N 1
ATOM 745 C CA . ALA A 1 96 ? 6.339 21.334 -48.070 1.00 53.34 96 ALA A CA 1
ATOM 746 C C . ALA A 1 96 ? 5.678 22.703 -48.312 1.00 53.34 96 ALA A C 1
ATOM 748 O O . ALA A 1 96 ? 4.480 22.807 -48.555 1.00 53.34 96 ALA A O 1
ATOM 749 N N . ALA A 1 97 ? 6.460 23.777 -48.252 1.00 50.47 97 ALA A N 1
ATOM 750 C CA . ALA A 1 97 ? 6.102 25.008 -48.944 1.00 50.47 97 ALA A CA 1
ATOM 751 C C . ALA A 1 97 ? 7.348 25.490 -49.683 1.00 50.47 97 ALA A C 1
ATOM 753 O O . ALA A 1 97 ? 8.188 26.186 -49.126 1.00 50.47 97 ALA A O 1
ATOM 754 N N . THR A 1 98 ? 7.492 25.044 -50.928 1.00 58.12 98 THR A N 1
ATOM 755 C CA . THR A 1 98 ? 8.383 25.668 -51.907 1.00 58.12 98 THR A CA 1
ATOM 756 C C . THR A 1 98 ? 7.644 26.864 -52.509 1.00 58.12 98 THR A C 1
ATOM 758 O O . THR A 1 98 ? 6.613 26.644 -53.147 1.00 58.12 98 THR A O 1
ATOM 761 N N . PRO A 1 99 ? 8.128 28.111 -52.366 1.00 48.97 99 PRO A N 1
ATOM 762 C CA . PRO A 1 99 ? 7.776 29.201 -53.265 1.00 48.97 99 PRO A CA 1
ATOM 763 C C . PRO A 1 99 ? 8.810 29.300 -54.405 1.00 48.97 99 PRO A C 1
ATOM 765 O O . PRO A 1 99 ? 9.895 28.723 -54.305 1.00 48.97 99 PRO A O 1
ATOM 768 N N . PRO A 1 100 ? 8.443 29.953 -55.518 1.00 45.97 100 PRO A N 1
ATOM 769 C CA . PRO A 1 100 ? 8.922 29.623 -56.856 1.00 45.97 100 PRO A CA 1
ATOM 770 C C . PRO A 1 100 ? 10.313 30.184 -57.164 1.00 45.97 100 PRO A C 1
ATOM 772 O O . PRO A 1 100 ? 10.792 31.106 -56.509 1.00 45.97 100 PRO A O 1
ATOM 775 N N . GLN A 1 101 ? 10.938 29.600 -58.187 1.00 49.03 101 GLN A N 1
ATOM 776 C CA . GLN A 1 101 ? 12.188 30.089 -58.760 1.00 49.03 101 GLN A CA 1
ATOM 777 C C . GLN A 1 101 ? 11.958 31.361 -59.583 1.00 49.03 101 GLN A C 1
ATOM 779 O O . GLN A 1 101 ? 11.038 31.391 -60.403 1.00 49.03 101 GLN A O 1
ATOM 784 N N . GLU A 1 102 ? 12.846 32.339 -59.400 1.00 52.19 102 GLU A N 1
ATOM 785 C CA . GLU A 1 102 ? 13.190 33.387 -60.371 1.00 52.19 102 GLU A CA 1
ATOM 786 C C . GLU A 1 102 ? 14.708 33.405 -60.580 1.00 52.19 102 GLU A C 1
ATOM 788 O O . GLU A 1 102 ? 15.444 33.235 -59.577 1.00 52.19 102 GLU A O 1
#